Protein AF-K9W8C7-F1 (afdb_monomer)

Mean predicted aligned error: 13.41 Å

Sequence (106 aa):
MQIFNLSQVSTRKAALKLPVVRQGSSGSAVRVLQQLLNFKGFKLEVNGQFDLPTQIAVKNFQQMNALTVNGIVDAETWYHLSIGLLSVRPIESEFAPQETQSLNLC

Solvent-accessible surface area (backbone atoms only — not comparable to full-atom values): 6923 Å² total; per-residue (Å²): 137,82,79,82,78,73,88,74,76,74,87,60,82,78,72,77,80,59,73,74,42,37,79,80,38,64,43,70,69,38,28,52,51,34,50,44,43,35,74,76,69,48,92,63,80,71,80,18,58,35,41,72,70,54,36,51,52,45,28,52,50,22,54,78,68,76,42,82,68,75,41,57,40,38,64,67,53,49,47,62,63,39,57,87,80,50,95,65,80,76,82,86,73,83,83,74,86,79,78,85,77,77,86,84,90,130

pLDDT: mean 73.99, std 20.99, range [33.19, 95.0]

Secondary structure (DSSP, 8-state):
------TT---------PPPB-TT-BSHHHHHHHHHHHHTT-----SSB--HHHHHHHHHHHHHTT---SS-B-HHHHHHHHTTT---------------------

Organism: NCBI:txid1173027

Foldseek 3Di:
DDDPPPPPPPPDDCPVQQDKDAAAFFDDSQLVLQVLLVVVPDDDDSPRHCDPSVLVSLLVQCVVVVHDSPSICHSVSVVSSCVVVDPDDDPPDDDDPPDPDDDDDD

Nearest PDB structures (foldseek):
  5nm7-assembly2_A  TM=9.749E-01  e=8.735E-05  Burkholderia
  5tv7-assembly2_B  TM=9.785E-01  e=1.122E-04  Clostridioides difficile 630
  5nm7-assembly1_G  TM=9.758E-01  e=1.054E-04  Burkholderia
  4xxt-assembly1_A  TM=8.292E-01  e=3.245E-04  Clostridium acetobutylicum ATCC 824
  4g54-assembly1_A  TM=7.080E-01  e=7.784E-04  Vibrio vulnificus

InterPro domains:
  IPR002477 Peptidoglycan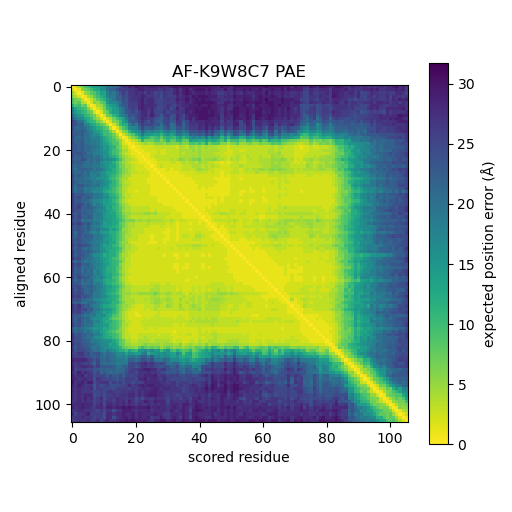 binding-like [PF01471] (26-81)
  IPR036365 PGBD-like superfamily [SSF47090] (18-81)
  IPR036366 PGBD superfamily [G3DSA:1.10.101.10] (12-83)

Radius of gyration: 19.12 Å; Cα contacts (8 Å, |Δi|>4): 90; chains: 1; bounding box: 47×38×71 Å

Structure (mmCIF, N/CA/C/O backbone):
data_AF-K9W8C7-F1
#
_entry.id   AF-K9W8C7-F1
#
loop_
_atom_site.group_PDB
_atom_site.id
_atom_site.type_symbol
_atom_site.label_atom_id
_atom_site.label_alt_id
_atom_site.label_comp_id
_atom_site.label_asym_id
_atom_site.label_entity_id
_atom_site.label_seq_id
_atom_site.pdbx_PDB_ins_code
_atom_site.Cartn_x
_atom_site.Cartn_y
_atom_site.Cartn_z
_atom_site.occupancy
_atom_site.B_iso_or_equiv
_atom_site.auth_seq_id
_atom_site.auth_comp_id
_atom_site.auth_asym_id
_atom_site.auth_atom_id
_atom_site.pdbx_PDB_model_num
ATOM 1 N N . MET A 1 1 ? 5.008 -29.204 -43.363 1.00 41.00 1 MET A N 1
ATOM 2 C CA . MET A 1 1 ? 6.100 -28.446 -42.705 1.00 41.00 1 MET A CA 1
ATOM 3 C C . MET A 1 1 ? 5.584 -27.024 -42.542 1.00 41.00 1 MET A C 1
ATOM 5 O O . MET A 1 1 ? 5.240 -26.439 -43.550 1.00 41.00 1 MET A O 1
ATOM 9 N N . GLN A 1 2 ? 5.321 -26.485 -41.354 1.00 45.53 2 GLN A N 1
ATOM 10 C CA . GLN A 1 2 ? 6.227 -26.347 -40.214 1.00 45.53 2 GLN A CA 1
ATOM 11 C C . GLN A 1 2 ? 5.590 -26.857 -38.911 1.00 45.53 2 GLN A C 1
ATOM 13 O O . GLN A 1 2 ? 4.448 -26.551 -38.586 1.00 45.53 2 GLN A O 1
ATOM 18 N N . ILE A 1 3 ? 6.360 -27.654 -38.178 1.00 45.94 3 ILE A N 1
ATOM 19 C CA . ILE A 1 3 ? 6.102 -28.021 -36.787 1.00 45.94 3 ILE A CA 1
ATOM 20 C C . ILE A 1 3 ? 6.396 -26.791 -35.926 1.00 45.94 3 ILE A C 1
ATOM 22 O O . ILE A 1 3 ? 7.534 -26.327 -35.875 1.00 45.94 3 ILE A O 1
ATOM 26 N N . PHE A 1 4 ? 5.372 -26.234 -35.280 1.00 52.41 4 PHE A N 1
ATOM 27 C CA . PHE A 1 4 ? 5.576 -25.233 -34.239 1.00 52.41 4 PHE A CA 1
ATOM 28 C C . PHE A 1 4 ? 6.318 -25.915 -33.090 1.00 52.41 4 PHE A C 1
ATOM 30 O O . PHE A 1 4 ? 5.785 -26.787 -32.409 1.00 52.41 4 PHE A O 1
ATOM 37 N N . ASN A 1 5 ? 7.592 -25.567 -32.941 1.00 41.78 5 ASN A N 1
ATOM 38 C CA . ASN A 1 5 ? 8.440 -26.056 -31.872 1.00 41.78 5 ASN A CA 1
ATOM 39 C C . ASN A 1 5 ? 7.891 -25.543 -30.528 1.00 41.78 5 ASN A C 1
ATOM 41 O O . ASN A 1 5 ? 7.972 -24.355 -30.224 1.00 41.78 5 ASN A O 1
ATOM 45 N N . LEU A 1 6 ? 7.314 -26.451 -29.739 1.00 45.25 6 LEU A N 1
ATOM 46 C CA . LEU A 1 6 ? 6.744 -26.184 -28.415 1.00 45.25 6 LEU A CA 1
ATOM 47 C C . LEU A 1 6 ? 7.786 -26.252 -27.281 1.00 45.25 6 LEU A C 1
ATOM 49 O O . LEU A 1 6 ? 7.414 -26.416 -26.122 1.00 45.25 6 LEU A O 1
ATOM 53 N N . SER A 1 7 ? 9.088 -26.105 -27.552 1.00 48.69 7 SER A N 1
ATOM 54 C CA . SER A 1 7 ? 10.112 -26.203 -26.498 1.00 48.69 7 SER A CA 1
ATOM 55 C C . SER A 1 7 ? 10.288 -24.941 -25.643 1.00 48.69 7 SER A C 1
ATOM 57 O O . SER A 1 7 ? 11.141 -24.939 -24.762 1.00 48.69 7 SER A O 1
ATOM 59 N N . GLN A 1 8 ? 9.515 -23.873 -25.878 1.00 48.03 8 GLN A N 1
ATOM 60 C CA . GLN A 1 8 ? 9.627 -22.612 -25.125 1.00 48.03 8 GLN A CA 1
ATOM 61 C C . GLN A 1 8 ? 8.409 -22.293 -24.250 1.00 48.03 8 GLN A C 1
ATOM 63 O O . GLN A 1 8 ? 8.352 -21.213 -23.660 1.00 48.03 8 GLN A O 1
ATOM 68 N N . VAL A 1 9 ? 7.454 -23.219 -24.088 1.00 48.22 9 VAL A N 1
ATOM 69 C CA . VAL A 1 9 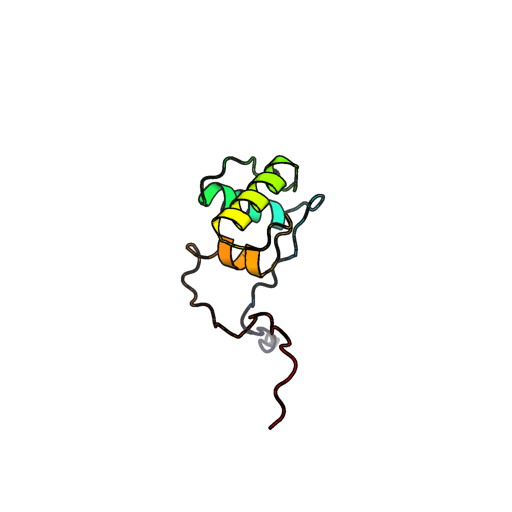? 6.452 -23.100 -23.016 1.00 48.22 9 VAL A CA 1
ATOM 70 C C . VAL A 1 9 ? 7.131 -23.510 -21.713 1.00 48.22 9 VAL A C 1
ATOM 72 O O . VAL A 1 9 ? 6.954 -24.605 -21.188 1.00 48.22 9 VAL A O 1
ATOM 75 N N . SER A 1 10 ? 7.997 -22.621 -21.234 1.00 48.38 10 SER A N 1
ATOM 76 C CA . SER A 1 10 ? 8.670 -22.708 -19.949 1.00 48.38 10 SER A CA 1
ATOM 77 C C . SER A 1 10 ? 7.603 -22.580 -18.862 1.00 48.38 10 SER A C 1
ATOM 79 O O . SER A 1 10 ? 7.356 -21.506 -18.317 1.00 48.38 10 SER A O 1
ATOM 81 N N . THR A 1 11 ? 6.932 -23.686 -18.549 1.00 53.81 11 THR A N 1
ATOM 82 C CA . THR A 1 11 ? 6.305 -23.887 -17.247 1.00 53.81 11 THR A CA 1
ATOM 83 C C . THR A 1 11 ? 7.409 -23.789 -16.205 1.00 53.81 11 THR A C 1
ATOM 85 O O . THR A 1 11 ? 8.054 -24.773 -15.850 1.00 53.81 11 THR A O 1
ATOM 88 N N . ARG A 1 12 ? 7.672 -22.581 -15.723 1.00 50.09 12 ARG A N 1
ATOM 89 C CA . ARG A 1 12 ? 8.489 -22.360 -14.538 1.00 50.09 12 ARG A CA 1
ATOM 90 C C . ARG A 1 12 ? 7.660 -21.510 -13.615 1.00 50.09 12 ARG A C 1
ATOM 92 O O . ARG A 1 12 ? 7.583 -20.308 -13.819 1.00 50.09 12 ARG A O 1
ATOM 99 N N . LYS A 1 13 ? 6.983 -22.186 -12.678 1.00 43.19 13 LYS A N 1
ATOM 100 C CA . LYS A 1 13 ? 6.569 -21.682 -11.363 1.00 43.19 13 LYS A CA 1
ATOM 101 C C . LYS A 1 13 ? 6.603 -20.156 -11.336 1.00 43.19 13 LYS A C 1
ATOM 103 O O . LYS A 1 13 ? 7.635 -19.586 -10.993 1.00 43.19 13 LYS A O 1
ATOM 108 N N . ALA A 1 14 ? 5.529 -19.512 -11.795 1.00 42.97 14 ALA A N 1
ATOM 109 C CA . ALA A 1 14 ? 5.418 -18.066 -11.734 1.00 42.97 14 ALA A CA 1
ATOM 110 C C . ALA A 1 14 ? 5.370 -17.685 -10.250 1.00 42.97 14 ALA A C 1
ATOM 112 O O . ALA A 1 14 ? 4.304 -17.535 -9.664 1.00 42.97 14 ALA A O 1
ATOM 113 N N . ALA A 1 15 ? 6.540 -17.592 -9.616 1.00 47.53 15 ALA A N 1
ATOM 114 C CA . ALA A 1 15 ? 6.740 -16.693 -8.506 1.00 47.53 15 ALA A CA 1
ATOM 115 C C . ALA A 1 15 ? 6.298 -15.351 -9.072 1.00 47.53 15 ALA A C 1
ATOM 117 O O . ALA A 1 15 ? 6.981 -14.791 -9.929 1.00 47.53 15 ALA A O 1
ATOM 118 N N . LEU A 1 16 ? 5.075 -14.946 -8.734 1.00 50.53 16 LEU A N 1
ATOM 119 C CA . LEU A 1 16 ? 4.493 -13.679 -9.130 1.00 50.53 16 LEU A CA 1
ATOM 120 C C . LEU A 1 16 ? 5.473 -12.611 -8.644 1.00 50.53 16 LEU A C 1
ATOM 122 O O . LEU A 1 16 ? 5.443 -12.212 -7.484 1.00 50.53 16 LEU A O 1
ATOM 126 N N . LYS A 1 17 ? 6.415 -12.213 -9.507 1.00 58.31 17 LYS A N 1
ATOM 127 C CA . LYS A 1 17 ? 7.349 -11.126 -9.239 1.00 58.31 17 LYS A CA 1
ATOM 128 C C . LYS A 1 17 ? 6.533 -9.857 -9.384 1.00 58.31 17 LYS A C 1
ATOM 130 O O . LYS A 1 17 ? 6.538 -9.209 -10.428 1.00 58.31 17 LYS A O 1
ATOM 135 N N . LEU A 1 18 ? 5.729 -9.597 -8.363 1.00 70.94 18 LEU A N 1
ATOM 136 C CA . LEU A 1 18 ? 4.858 -8.446 -8.328 1.00 70.94 18 LEU A CA 1
ATOM 137 C C . LEU A 1 18 ? 5.746 -7.205 -8.227 1.00 70.94 18 LEU A C 1
ATOM 139 O O . LEU A 1 18 ? 6.741 -7.213 -7.493 1.00 70.94 18 LEU A O 1
ATOM 143 N N . PRO A 1 19 ? 5.458 -6.167 -9.026 1.00 81.25 19 PRO A N 1
ATOM 144 C CA . PRO A 1 19 ? 6.260 -4.960 -9.012 1.00 81.25 19 PRO A CA 1
ATOM 145 C C . PRO A 1 19 ? 6.152 -4.299 -7.641 1.00 81.25 19 PRO A C 1
ATOM 147 O O . PRO A 1 19 ? 5.087 -4.298 -7.023 1.00 81.25 19 PRO A O 1
ATOM 150 N N . VAL A 1 20 ? 7.251 -3.704 -7.184 1.00 87.94 20 VAL A N 1
ATOM 151 C CA . VAL A 1 20 ? 7.216 -2.856 -5.994 1.00 87.94 20 VAL A CA 1
ATOM 152 C C . VAL A 1 20 ? 6.432 -1.596 -6.341 1.00 87.94 20 VAL A C 1
ATOM 154 O O . VAL A 1 20 ? 6.789 -0.880 -7.280 1.00 87.94 20 VAL A O 1
ATOM 157 N N . VAL A 1 21 ? 5.362 -1.333 -5.597 1.00 91.44 21 VAL A N 1
ATOM 158 C CA . VAL A 1 21 ? 4.492 -0.174 -5.819 1.00 91.44 21 VAL A CA 1
ATOM 159 C C . VAL A 1 21 ? 4.642 0.798 -4.658 1.00 91.44 21 VAL A C 1
ATOM 161 O O . VAL A 1 21 ? 4.621 0.402 -3.496 1.00 91.44 21 VAL A O 1
ATOM 164 N N . ARG A 1 22 ? 4.799 2.085 -4.964 1.00 89.75 22 ARG A N 1
ATOM 165 C CA . ARG A 1 22 ? 4.963 3.151 -3.968 1.00 89.75 22 ARG A CA 1
ATOM 166 C C . ARG A 1 22 ? 4.284 4.433 -4.433 1.00 89.75 22 ARG A C 1
ATOM 168 O O . ARG A 1 22 ? 3.772 4.503 -5.546 1.00 89.75 22 ARG A O 1
ATOM 175 N N . GLN A 1 23 ? 4.326 5.467 -3.600 1.00 87.62 23 GLN A N 1
ATOM 176 C CA . GLN A 1 23 ? 3.833 6.793 -3.971 1.00 87.62 23 GLN A CA 1
ATOM 177 C C . GLN A 1 23 ? 4.427 7.268 -5.304 1.00 87.62 23 GLN A C 1
ATOM 179 O O . GLN A 1 23 ? 5.632 7.153 -5.537 1.00 87.62 23 GLN A O 1
ATOM 184 N N . GLY A 1 24 ? 3.557 7.767 -6.185 1.00 85.12 24 GLY A N 1
ATOM 185 C CA . GLY A 1 24 ? 3.908 8.165 -7.551 1.00 85.12 24 GLY A CA 1
ATOM 186 C C . GLY A 1 24 ? 3.907 7.023 -8.576 1.00 85.12 24 GLY A C 1
ATOM 187 O O . GLY A 1 24 ? 3.985 7.289 -9.774 1.00 85.12 24 GLY A O 1
ATOM 188 N N . SER A 1 25 ? 3.780 5.759 -8.157 1.00 88.81 25 SER A N 1
ATOM 189 C CA . SER A 1 25 ? 3.515 4.654 -9.083 1.00 88.81 25 SER A CA 1
ATOM 190 C C . SER A 1 25 ? 2.117 4.782 -9.694 1.00 88.81 25 SER A C 1
ATOM 192 O O . SER A 1 25 ? 1.173 5.242 -9.052 1.00 88.81 25 SER A O 1
ATOM 194 N N . SER A 1 26 ? 1.970 4.325 -10.935 1.00 91.00 26 SER A N 1
ATOM 195 C CA . SER A 1 26 ? 0.689 4.278 -11.638 1.00 91.00 26 SER A CA 1
ATOM 196 C C . SER A 1 26 ? 0.600 3.057 -12.555 1.00 91.00 26 SER A C 1
ATOM 198 O O . SER A 1 26 ? 1.602 2.396 -12.836 1.00 91.00 26 SER A O 1
ATOM 200 N N . GLY A 1 27 ? -0.614 2.726 -12.995 1.00 90.25 27 GLY A N 1
ATOM 201 C CA . GLY A 1 27 ? -0.882 1.660 -13.959 1.00 90.25 27 GLY A CA 1
ATOM 202 C C . GLY A 1 27 ? -1.664 0.478 -13.386 1.00 90.25 27 GLY A C 1
ATOM 203 O O . GLY A 1 27 ? -2.307 0.564 -12.337 1.00 90.25 27 GLY A O 1
ATOM 204 N N . SER A 1 28 ? -1.633 -0.648 -14.102 1.00 89.00 28 SER A N 1
ATOM 205 C CA . SER A 1 28 ? -2.432 -1.841 -13.785 1.00 89.00 28 SER A CA 1
ATOM 206 C C . SER A 1 28 ? -2.119 -2.426 -12.407 1.00 89.00 28 SER A C 1
ATOM 208 O O . SER A 1 28 ? -3.041 -2.807 -11.694 1.00 89.00 28 SER A O 1
ATOM 210 N N . ALA A 1 29 ? -0.850 -2.426 -11.990 1.00 87.50 29 ALA A N 1
ATOM 211 C CA . ALA A 1 29 ? -0.448 -2.908 -10.669 1.00 87.50 29 ALA A CA 1
ATOM 212 C C . ALA A 1 29 ? -1.120 -2.119 -9.533 1.00 87.50 29 ALA A C 1
ATOM 214 O O . ALA A 1 29 ? -1.602 -2.709 -8.570 1.00 87.50 29 ALA A O 1
ATOM 215 N N . VAL A 1 30 ? -1.227 -0.793 -9.669 1.00 92.69 30 VAL A N 1
ATOM 216 C CA . VAL A 1 30 ? -1.903 0.047 -8.671 1.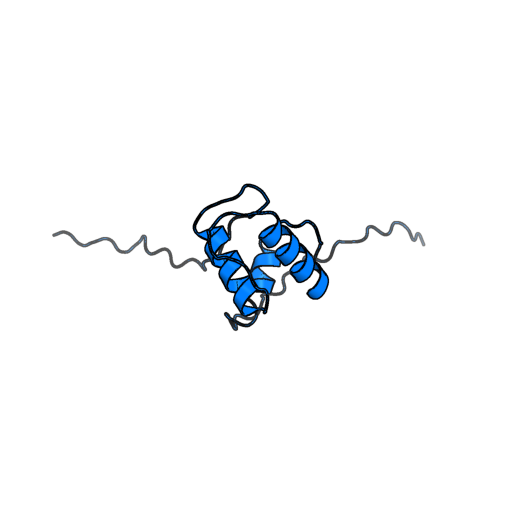00 92.69 30 VAL A CA 1
ATOM 217 C C . VAL A 1 30 ? -3.407 -0.218 -8.652 1.00 92.69 30 VAL A C 1
ATOM 219 O O . VAL A 1 30 ? -4.001 -0.266 -7.579 1.00 92.69 30 VAL A O 1
ATOM 222 N N . ARG A 1 31 ? -4.027 -0.463 -9.814 1.00 92.38 31 ARG A N 1
ATOM 223 C CA . ARG A 1 31 ? -5.452 -0.835 -9.870 1.00 92.38 31 ARG A CA 1
ATOM 224 C C . ARG A 1 31 ? -5.720 -2.136 -9.124 1.00 92.38 31 ARG A C 1
ATOM 226 O O . ARG A 1 31 ? -6.663 -2.203 -8.343 1.00 92.38 31 ARG A O 1
ATOM 233 N N . VAL A 1 32 ? -4.869 -3.142 -9.324 1.00 90.81 32 VAL A N 1
ATOM 234 C CA . VAL A 1 32 ? -4.965 -4.421 -8.605 1.00 90.81 32 VAL A CA 1
ATOM 235 C C . VAL A 1 32 ? -4.801 -4.205 -7.101 1.00 90.81 32 VAL A C 1
ATOM 237 O O . VAL A 1 32 ? -5.602 -4.717 -6.323 1.00 90.81 32 VAL A O 1
ATOM 240 N N . LEU A 1 33 ? -3.824 -3.397 -6.680 1.00 91.50 33 LEU A N 1
ATOM 241 C CA . LEU A 1 33 ? -3.648 -3.033 -5.273 1.00 91.50 33 LEU A CA 1
ATOM 242 C C . LEU A 1 33 ? -4.915 -2.395 -4.682 1.00 91.50 33 LEU A C 1
ATOM 244 O O . LEU A 1 33 ? -5.388 -2.826 -3.634 1.00 91.50 33 LEU A O 1
ATOM 248 N N . GLN A 1 34 ? -5.477 -1.390 -5.355 1.00 95.00 34 GLN A N 1
ATOM 249 C CA . GLN A 1 34 ? -6.684 -0.691 -4.903 1.00 95.00 34 GLN A CA 1
ATOM 250 C C . GLN A 1 34 ? -7.885 -1.642 -4.806 1.00 95.00 34 GLN A C 1
ATOM 252 O O . GLN A 1 34 ? -8.637 -1.584 -3.836 1.00 95.00 34 GLN A O 1
ATOM 257 N N . GLN A 1 35 ? -8.039 -2.563 -5.762 1.00 93.06 35 GLN A N 1
ATOM 258 C CA . GLN A 1 35 ? -9.076 -3.599 -5.717 1.00 93.06 35 GLN A CA 1
ATOM 259 C C . GLN A 1 35 ? -8.897 -4.551 -4.530 1.00 93.06 35 GLN A C 1
ATOM 261 O O . GLN A 1 35 ? -9.872 -4.846 -3.840 1.00 93.06 35 GLN A O 1
ATOM 266 N N . LEU A 1 36 ? -7.670 -5.006 -4.262 1.00 90.81 36 LEU A N 1
ATOM 267 C CA . LEU A 1 36 ? -7.383 -5.891 -3.129 1.00 90.81 36 LEU A CA 1
ATOM 268 C C . LEU A 1 36 ? -7.612 -5.189 -1.790 1.00 90.81 36 LEU A C 1
ATOM 270 O O . LEU A 1 36 ? -8.217 -5.770 -0.893 1.00 90.81 36 LEU A O 1
ATOM 274 N N . LEU A 1 37 ? -7.197 -3.928 -1.660 1.00 91.88 37 LEU A N 1
ATOM 275 C CA . LEU A 1 37 ? -7.498 -3.126 -0.475 1.00 91.88 37 LEU A CA 1
ATOM 276 C C . LEU A 1 37 ? -9.016 -2.972 -0.300 1.00 91.88 37 LEU A C 1
ATOM 278 O O . LEU A 1 37 ? -9.534 -3.198 0.792 1.00 91.88 37 LEU A O 1
ATOM 282 N N . ASN A 1 38 ? -9.761 -2.698 -1.372 1.00 92.75 38 ASN A N 1
ATOM 283 C CA . ASN A 1 38 ? -11.221 -2.637 -1.292 1.00 92.75 38 ASN A CA 1
ATOM 284 C C . ASN A 1 38 ? -11.849 -3.968 -0.860 1.00 92.75 38 ASN A C 1
ATOM 286 O O . ASN A 1 38 ? -12.759 -3.983 -0.033 1.00 92.75 38 ASN A O 1
ATOM 290 N N . PHE A 1 39 ? -11.322 -5.093 -1.344 1.00 89.75 39 PHE A N 1
ATOM 291 C CA . PHE A 1 39 ? -11.753 -6.423 -0.914 1.00 89.75 39 PHE A CA 1
ATOM 292 C C . PHE A 1 39 ? -11.484 -6.679 0.579 1.00 89.75 39 PHE A C 1
ATOM 294 O O . PHE A 1 39 ? -12.274 -7.339 1.248 1.00 89.75 39 PHE A O 1
ATOM 301 N N . LYS A 1 40 ? -10.403 -6.113 1.128 1.00 87.00 40 LYS A N 1
ATOM 302 C CA . LYS A 1 40 ? -10.082 -6.155 2.566 1.00 87.00 40 LYS A CA 1
ATOM 303 C C . LYS A 1 40 ? -10.885 -5.145 3.403 1.00 87.00 40 LYS A C 1
ATOM 305 O O . LYS A 1 40 ? -10.658 -5.051 4.606 1.00 87.00 40 LYS A O 1
ATOM 310 N N . GLY A 1 41 ? -11.826 -4.415 2.799 1.00 90.06 41 GLY A N 1
ATOM 311 C CA . GLY A 1 41 ? -12.743 -3.508 3.493 1.00 90.06 41 GLY A CA 1
ATOM 312 C C . GLY A 1 41 ? -12.344 -2.032 3.462 1.00 90.06 41 GLY A C 1
ATOM 313 O O . GLY A 1 41 ? -13.030 -1.207 4.068 1.00 90.06 41 GLY A O 1
ATOM 314 N N . PHE A 1 42 ? -11.275 -1.668 2.747 1.00 92.56 42 PHE A N 1
ATOM 315 C CA . PHE A 1 42 ? -10.973 -0.262 2.482 1.00 92.56 42 PHE A CA 1
ATOM 316 C C . PHE A 1 42 ? -11.954 0.318 1.444 1.00 92.56 42 PHE A C 1
ATOM 318 O O . PHE A 1 42 ? -12.643 -0.407 0.731 1.00 92.56 42 PHE A O 1
ATOM 325 N N . LYS A 1 43 ? -12.063 1.649 1.381 1.00 92.62 43 LYS A N 1
ATOM 326 C CA . LYS A 1 43 ? -12.916 2.355 0.410 1.00 92.62 43 LYS A CA 1
ATOM 327 C C . LYS A 1 43 ? -12.066 3.327 -0.397 1.00 92.62 43 LYS A C 1
ATOM 329 O O . LYS A 1 43 ? -11.938 4.494 -0.037 1.00 92.62 43 LYS A O 1
ATOM 334 N N . LEU A 1 44 ? -11.452 2.814 -1.454 1.00 92.81 44 LEU A N 1
ATOM 335 C CA . LEU A 1 44 ? -10.588 3.544 -2.374 1.00 92.81 44 LEU A CA 1
ATOM 336 C C . LEU A 1 44 ? -11.202 3.602 -3.771 1.00 92.81 44 LEU A C 1
ATOM 338 O O . LEU A 1 44 ? -11.866 2.667 -4.223 1.00 92.81 44 LEU A O 1
ATOM 342 N N . GLU A 1 45 ? -10.905 4.679 -4.485 1.00 93.50 45 GLU A N 1
ATOM 343 C CA . GLU A 1 45 ? -11.155 4.764 -5.918 1.00 93.50 45 GLU A CA 1
ATOM 344 C C . GLU A 1 45 ? -10.103 3.948 -6.688 1.00 93.50 45 GLU A C 1
ATOM 346 O O . GLU A 1 45 ? -8.907 4.049 -6.420 1.00 93.50 45 GLU A O 1
ATOM 351 N N . VAL A 1 46 ? -10.535 3.138 -7.660 1.00 94.19 46 VAL A N 1
ATOM 352 C CA . VAL A 1 46 ? -9.641 2.310 -8.491 1.00 94.19 46 VAL A CA 1
ATOM 353 C C . VAL A 1 46 ? -9.206 3.091 -9.736 1.00 94.19 46 VAL A C 1
ATOM 355 O O . VAL A 1 46 ? -9.532 2.741 -10.872 1.00 94.19 46 VAL A O 1
ATOM 358 N N . ASN A 1 47 ? -8.485 4.190 -9.530 1.00 90.62 47 ASN A N 1
ATOM 359 C CA . ASN A 1 47 ? -8.006 5.059 -10.611 1.00 90.62 47 ASN A CA 1
ATOM 360 C C . ASN A 1 47 ? -6.668 4.576 -11.220 1.00 90.62 47 ASN A C 1
ATOM 362 O O . ASN A 1 47 ? -6.308 4.941 -12.345 1.00 90.62 47 ASN A O 1
ATOM 366 N N . GLY A 1 48 ? -5.952 3.681 -10.530 1.00 91.69 48 GLY A N 1
ATOM 367 C CA . GLY A 1 48 ? -4.627 3.210 -10.924 1.00 91.69 48 GLY A CA 1
ATOM 368 C C . GLY A 1 48 ? -3.500 4.195 -10.639 1.00 91.69 48 GLY A C 1
ATOM 369 O O . GLY A 1 48 ? -2.449 4.081 -11.267 1.00 91.69 48 GLY A O 1
ATOM 370 N N . GLN A 1 49 ? -3.707 5.144 -9.727 1.00 94.38 49 GLN A N 1
ATOM 371 C CA . GLN A 1 49 ? -2.706 6.097 -9.255 1.00 94.38 49 GLN A CA 1
ATOM 372 C C . GLN A 1 49 ? -2.448 5.885 -7.762 1.00 94.38 49 GLN A C 1
ATOM 374 O O . GLN A 1 49 ? -3.369 5.718 -6.958 1.00 94.38 49 GLN A O 1
ATOM 379 N N . PHE A 1 50 ? -1.173 5.815 -7.379 1.00 91.62 50 PHE A N 1
ATOM 380 C CA . PHE A 1 50 ? -0.805 5.634 -5.980 1.00 91.62 50 PHE A CA 1
ATOM 381 C C . PHE A 1 50 ? -0.818 6.988 -5.270 1.00 91.62 50 PHE A C 1
ATOM 383 O O . PHE A 1 50 ? 0.223 7.605 -5.018 1.00 91.62 50 PHE A O 1
ATOM 390 N N . ASP A 1 51 ? -2.034 7.435 -4.982 1.00 91.88 51 ASP A N 1
ATOM 391 C CA . ASP A 1 51 ? -2.327 8.705 -4.330 1.00 91.88 51 ASP A CA 1
ATOM 392 C C . ASP A 1 51 ? -2.221 8.603 -2.803 1.00 91.88 51 ASP A C 1
ATOM 394 O O . ASP A 1 51 ? -2.066 7.519 -2.229 1.00 91.88 51 ASP A O 1
ATOM 398 N N . LEU A 1 52 ? -2.356 9.744 -2.122 1.00 92.50 52 LEU A N 1
ATOM 399 C CA . LEU A 1 52 ? -2.321 9.816 -0.661 1.00 92.50 52 LEU A CA 1
ATOM 400 C C . LEU A 1 52 ? -3.342 8.877 0.025 1.00 92.50 52 LEU A C 1
ATOM 402 O O . LEU A 1 52 ? -2.942 8.184 0.963 1.00 92.50 52 LEU A O 1
ATOM 406 N N . PRO A 1 53 ? -4.609 8.755 -0.433 1.00 92.69 53 PRO A N 1
ATOM 407 C CA . PRO A 1 53 ? -5.553 7.800 0.155 1.00 92.69 53 PRO A CA 1
ATOM 408 C C . PRO A 1 53 ? -5.086 6.345 0.021 1.00 92.69 53 PRO A C 1
ATOM 410 O O . PRO A 1 53 ? -5.177 5.576 0.978 1.00 92.69 53 PRO A O 1
ATOM 413 N N . THR A 1 54 ? -4.523 5.981 -1.138 1.00 93.19 54 THR A N 1
ATOM 414 C CA . THR A 1 54 ? -3.958 4.646 -1.380 1.00 93.19 54 THR A CA 1
ATOM 415 C C . THR A 1 54 ? -2.782 4.383 -0.439 1.00 93.19 54 THR A C 1
ATOM 417 O O . THR A 1 54 ? -2.716 3.321 0.175 1.00 93.19 54 THR A O 1
ATOM 420 N N . GLN A 1 55 ? -1.890 5.361 -0.251 1.00 93.62 55 GLN A N 1
ATOM 421 C CA . GLN A 1 55 ? -0.766 5.241 0.682 1.00 93.62 55 GLN A CA 1
ATOM 422 C C . GLN A 1 55 ? -1.227 5.024 2.129 1.00 93.62 55 GLN A C 1
ATOM 424 O O . GLN A 1 55 ? -0.671 4.175 2.827 1.00 93.62 55 GLN A O 1
ATOM 429 N N . ILE A 1 56 ? -2.231 5.778 2.585 1.00 94.06 56 ILE A N 1
ATOM 430 C CA . ILE A 1 56 ? -2.782 5.641 3.940 1.00 94.06 56 ILE A CA 1
ATOM 431 C C . ILE A 1 56 ? -3.387 4.246 4.124 1.00 94.06 56 ILE A C 1
ATOM 433 O O . ILE A 1 56 ? -3.109 3.584 5.121 1.00 94.06 56 ILE A O 1
ATOM 437 N N . ALA A 1 57 ? -4.156 3.764 3.146 1.00 94.31 57 ALA A N 1
ATOM 438 C CA . ALA A 1 57 ? -4.733 2.425 3.195 1.00 94.31 57 ALA A CA 1
ATOM 439 C C . ALA A 1 57 ? -3.664 1.322 3.218 1.00 94.31 57 ALA A C 1
ATOM 441 O O . ALA A 1 57 ? -3.794 0.379 3.995 1.00 94.31 57 ALA A O 1
ATOM 442 N N . VAL A 1 58 ? -2.583 1.458 2.440 1.00 94.19 58 VAL A N 1
ATOM 443 C CA . VAL A 1 58 ? -1.442 0.525 2.488 1.00 94.19 58 VAL A CA 1
ATOM 444 C C . VAL A 1 58 ? -0.799 0.518 3.870 1.00 94.19 58 VAL A C 1
ATOM 446 O O . VAL A 1 58 ? -0.587 -0.554 4.426 1.00 94.19 58 VAL A O 1
ATOM 449 N N . LYS A 1 59 ? -0.528 1.689 4.456 1.00 93.75 59 LYS A N 1
ATOM 450 C CA . LYS A 1 59 ? 0.066 1.777 5.799 1.00 93.75 59 LYS A CA 1
ATOM 451 C C . LYS A 1 59 ? -0.832 1.149 6.864 1.00 93.75 59 LYS A C 1
ATOM 453 O O . LYS A 1 59 ? -0.350 0.379 7.688 1.00 93.75 59 LYS A O 1
ATOM 458 N N . ASN A 1 60 ? -2.136 1.413 6.804 1.00 93.75 60 ASN A N 1
ATOM 459 C CA . ASN A 1 60 ? -3.107 0.800 7.709 1.00 93.75 60 ASN A CA 1
ATOM 460 C C . ASN A 1 60 ? -3.146 -0.722 7.534 1.00 93.75 60 ASN A C 1
ATOM 462 O O . ASN A 1 60 ? -3.128 -1.454 8.519 1.00 93.75 60 ASN A O 1
ATOM 466 N N . PHE A 1 61 ? -3.143 -1.213 6.292 1.00 92.88 61 PHE A N 1
ATOM 467 C CA . PHE A 1 61 ? -3.082 -2.644 6.010 1.00 92.88 61 PHE A CA 1
ATOM 468 C C . PHE A 1 61 ? -1.803 -3.283 6.566 1.00 92.88 61 PHE A C 1
ATOM 470 O O . PHE A 1 61 ? -1.878 -4.323 7.219 1.00 92.88 61 PHE A O 1
ATOM 477 N N . GLN A 1 62 ? -0.646 -2.652 6.352 1.00 94.00 62 GLN A N 1
ATOM 478 C CA . GLN A 1 62 ? 0.633 -3.109 6.893 1.00 94.00 62 GLN A CA 1
ATOM 479 C C . GLN A 1 62 ? 0.588 -3.174 8.423 1.00 94.00 62 GLN A C 1
ATOM 481 O O . GLN A 1 62 ? 0.923 -4.205 8.997 1.00 94.00 62 GLN A O 1
ATOM 486 N N . GLN A 1 63 ? 0.067 -2.134 9.077 1.00 92.94 63 GLN A N 1
ATOM 487 C CA . GLN A 1 63 ? -0.081 -2.099 10.531 1.00 92.94 63 GLN A CA 1
ATOM 488 C C . GLN A 1 63 ? -1.013 -3.206 11.050 1.00 92.94 63 GLN A C 1
ATOM 490 O O . GLN A 1 63 ? -0.686 -3.874 12.028 1.00 92.94 63 GLN A O 1
ATOM 495 N N . MET A 1 64 ? -2.149 -3.441 10.386 1.00 89.06 64 MET A N 1
ATOM 496 C CA . MET A 1 64 ? -3.110 -4.488 10.765 1.00 89.06 64 MET A CA 1
ATOM 497 C C . MET A 1 64 ? -2.548 -5.907 10.615 1.00 89.06 64 MET A C 1
ATOM 499 O O . MET A 1 64 ? -2.993 -6.810 11.316 1.00 89.06 64 MET A O 1
ATOM 503 N N . ASN A 1 65 ? -1.594 -6.109 9.703 1.00 87.25 65 ASN A N 1
ATOM 504 C CA . ASN A 1 65 ? -0.978 -7.408 9.425 1.00 87.25 65 ASN A CA 1
ATOM 505 C C .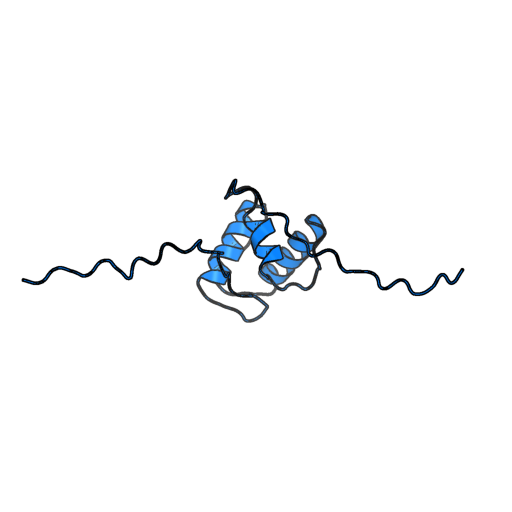 ASN A 1 65 ? 0.418 -7.551 10.055 1.00 87.25 65 ASN A C 1
ATOM 507 O O . ASN A 1 65 ? 1.141 -8.473 9.693 1.00 87.25 65 ASN A O 1
ATOM 511 N N . ALA A 1 66 ? 0.794 -6.652 10.976 1.00 89.69 66 ALA A N 1
ATOM 512 C CA . ALA A 1 66 ? 2.103 -6.629 11.634 1.00 89.69 66 ALA A CA 1
ATOM 513 C C . ALA A 1 66 ? 3.302 -6.593 10.660 1.00 89.69 66 ALA A C 1
ATOM 515 O O . ALA A 1 66 ? 4.373 -7.115 10.956 1.00 89.69 66 ALA A O 1
ATOM 516 N N . LEU A 1 67 ? 3.123 -5.949 9.504 1.00 89.00 67 LEU A N 1
ATOM 517 C CA . LEU A 1 67 ? 4.168 -5.720 8.510 1.00 89.00 67 LEU A CA 1
ATOM 518 C C . LEU A 1 67 ? 4.908 -4.406 8.777 1.00 89.00 67 LEU A C 1
ATOM 520 O O . LEU A 1 67 ? 4.417 -3.507 9.466 1.00 89.00 67 LEU A O 1
ATOM 524 N N . THR A 1 68 ? 6.068 -4.250 8.139 1.00 89.38 68 THR A N 1
ATOM 525 C CA . THR A 1 68 ? 6.803 -2.980 8.141 1.00 89.38 68 THR A CA 1
ATOM 526 C C . THR A 1 68 ? 5.956 -1.8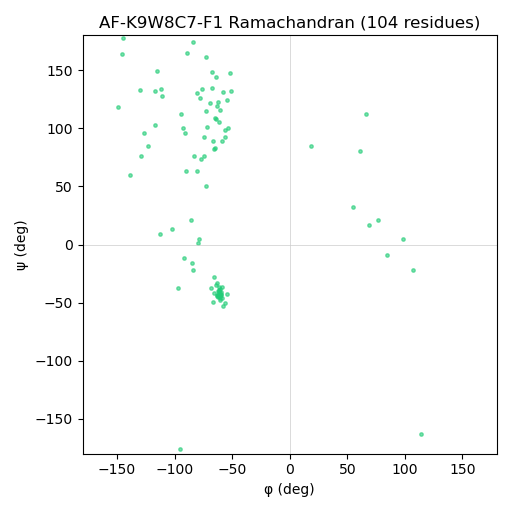71 7.508 1.00 89.38 68 THR A C 1
ATOM 528 O O . THR A 1 68 ? 5.664 -1.900 6.314 1.00 89.38 68 THR A O 1
ATOM 531 N N . VAL A 1 69 ? 5.583 -0.855 8.295 1.00 92.19 69 VAL A N 1
ATOM 532 C CA . VAL A 1 69 ? 4.712 0.257 7.864 1.00 92.19 69 VAL A CA 1
ATOM 533 C C . VAL A 1 69 ? 5.502 1.318 7.084 1.00 92.19 69 VAL A C 1
ATOM 535 O O . VAL A 1 69 ? 5.653 2.467 7.499 1.00 92.19 69 VAL A O 1
ATOM 538 N N . ASN A 1 70 ? 6.047 0.932 5.934 1.00 87.62 70 ASN A N 1
ATOM 539 C CA . ASN A 1 70 ? 6.812 1.817 5.050 1.00 87.62 70 ASN A CA 1
ATOM 540 C C . ASN A 1 70 ? 5.935 2.488 3.970 1.00 87.62 70 ASN A C 1
ATOM 542 O O . ASN A 1 70 ? 6.380 3.429 3.312 1.00 87.62 70 ASN A O 1
ATOM 546 N N . GLY A 1 71 ? 4.685 2.043 3.787 1.00 88.69 71 GLY A N 1
ATOM 547 C CA . GLY A 1 71 ? 3.801 2.520 2.720 1.00 88.69 71 GLY A CA 1
ATOM 548 C C . GLY A 1 71 ? 4.236 2.093 1.312 1.00 88.69 71 GLY A C 1
ATOM 549 O O . GLY A 1 71 ? 3.792 2.695 0.331 1.00 88.69 71 GLY A O 1
ATOM 550 N N . ILE A 1 72 ? 5.118 1.097 1.213 1.00 90.69 72 ILE A N 1
ATOM 551 C CA . ILE A 1 72 ? 5.616 0.494 -0.024 1.00 90.69 72 ILE A CA 1
ATOM 552 C C . ILE A 1 72 ? 5.056 -0.923 -0.112 1.00 90.69 72 ILE A C 1
ATOM 554 O O . ILE A 1 72 ? 5.208 -1.715 0.810 1.00 90.69 72 ILE A O 1
ATOM 558 N N . VAL A 1 73 ? 4.437 -1.256 -1.238 1.00 90.12 73 VAL A N 1
ATOM 559 C CA . VAL A 1 73 ? 3.902 -2.595 -1.491 1.00 90.12 73 VAL A CA 1
ATOM 560 C C . VAL A 1 73 ? 4.974 -3.426 -2.181 1.00 90.12 73 VAL A C 1
ATOM 562 O O . VAL A 1 73 ? 5.173 -3.335 -3.394 1.00 90.12 73 VAL A O 1
ATOM 565 N N . ASP A 1 74 ? 5.693 -4.196 -1.378 1.00 88.94 74 ASP A N 1
ATOM 566 C CA . ASP A 1 74 ? 6.692 -5.178 -1.787 1.00 88.94 74 ASP A CA 1
ATOM 567 C C . ASP A 1 74 ? 6.102 -6.594 -1.873 1.00 88.94 74 ASP A C 1
ATOM 569 O O . ASP A 1 74 ? 4.896 -6.794 -1.733 1.00 88.94 74 ASP A O 1
ATOM 573 N N . ALA A 1 75 ? 6.945 -7.589 -2.162 1.00 86.69 75 ALA A N 1
ATOM 574 C CA . ALA A 1 75 ? 6.512 -8.975 -2.325 1.00 86.69 75 ALA A CA 1
ATOM 575 C C . ALA A 1 75 ? 5.819 -9.539 -1.071 1.00 86.69 75 ALA A C 1
ATOM 577 O O . ALA A 1 75 ? 4.849 -10.281 -1.208 1.00 86.69 75 ALA A O 1
ATOM 578 N N . GLU A 1 76 ? 6.276 -9.163 0.125 1.00 85.62 76 GLU A N 1
ATOM 579 C CA . GLU A 1 76 ? 5.652 -9.555 1.391 1.00 85.62 76 GLU A CA 1
ATOM 580 C C . GLU A 1 76 ? 4.265 -8.915 1.530 1.00 85.62 76 GLU A C 1
ATOM 582 O O . GLU A 1 76 ? 3.265 -9.608 1.721 1.00 85.62 76 GLU A O 1
ATOM 587 N N . THR A 1 77 ? 4.157 -7.606 1.305 1.00 89.31 77 THR A N 1
ATOM 588 C CA . THR A 1 77 ? 2.863 -6.910 1.351 1.00 89.31 77 THR A CA 1
ATOM 589 C C . THR A 1 77 ? 1.884 -7.482 0.320 1.00 89.31 77 THR A C 1
ATOM 591 O O . THR A 1 77 ? 0.716 -7.735 0.627 1.00 89.31 77 THR A O 1
ATOM 594 N N . TRP A 1 78 ? 2.356 -7.744 -0.901 1.00 88.62 78 TRP A N 1
ATOM 595 C CA . TRP A 1 78 ? 1.582 -8.401 -1.951 1.00 88.62 78 TRP A CA 1
ATOM 596 C C . TRP A 1 78 ? 1.102 -9.792 -1.549 1.00 88.62 78 TRP A C 1
ATOM 598 O O . TRP A 1 78 ? -0.051 -10.147 -1.813 1.00 88.62 78 TRP A O 1
ATOM 6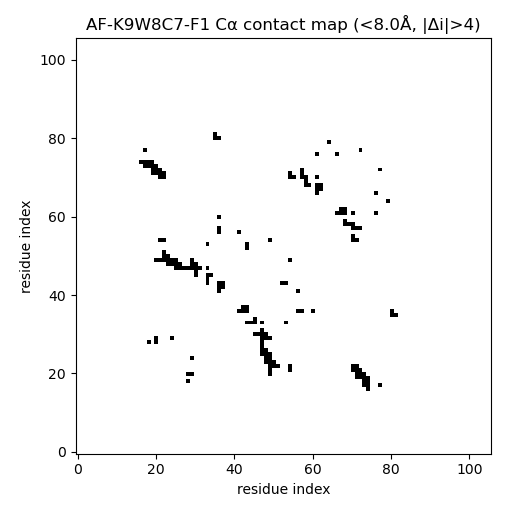08 N N . TYR A 1 79 ? 1.971 -10.568 -0.903 1.00 86.19 79 TYR A N 1
ATOM 609 C CA . TYR A 1 79 ? 1.634 -11.886 -0.399 1.00 86.19 79 TYR A CA 1
ATOM 610 C C . TYR A 1 79 ? 0.456 -11.792 0.578 1.00 86.19 79 TYR A C 1
ATOM 612 O O . TYR A 1 79 ? -0.587 -12.392 0.318 1.00 86.19 79 TYR A O 1
ATOM 620 N N . HIS A 1 80 ? 0.539 -10.931 1.594 1.00 86.25 80 HIS A N 1
ATOM 621 C CA . HIS A 1 80 ? -0.544 -10.721 2.564 1.00 86.25 80 HIS A CA 1
ATOM 622 C C . HIS A 1 80 ? -1.846 -10.200 1.935 1.00 86.25 80 HIS A C 1
ATOM 624 O O . HIS A 1 80 ? -2.940 -10.614 2.332 1.00 86.25 80 HIS A O 1
ATOM 630 N N . LEU A 1 81 ? -1.761 -9.328 0.927 1.00 85.31 81 LEU A N 1
ATOM 631 C CA . LEU A 1 81 ? -2.937 -8.867 0.180 1.00 85.31 81 LEU A CA 1
ATOM 632 C C . LEU A 1 81 ? -3.614 -10.014 -0.586 1.00 85.31 81 LEU A C 1
ATOM 634 O O . LEU A 1 81 ? -4.842 -10.039 -0.691 1.00 85.31 81 L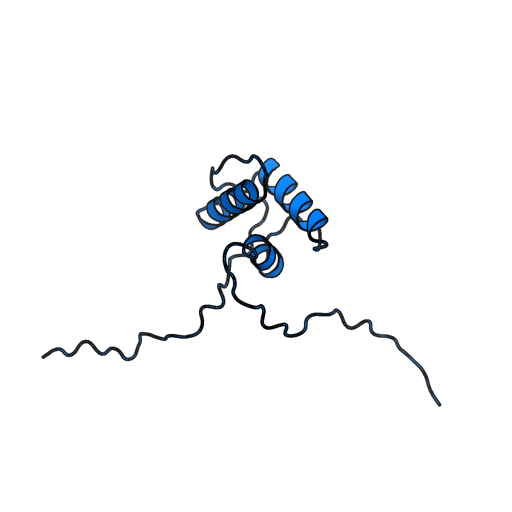EU A O 1
ATOM 638 N N . SER A 1 82 ? -2.824 -10.968 -1.088 1.00 82.19 82 SER A N 1
ATOM 639 C CA . SER A 1 82 ? -3.301 -12.129 -1.850 1.00 82.19 82 SER A CA 1
ATOM 640 C C . SER A 1 82 ? -3.770 -13.304 -0.983 1.00 82.19 82 SER A C 1
ATOM 642 O O . SER A 1 82 ? -4.576 -14.120 -1.445 1.00 82.19 82 SER A O 1
ATOM 644 N N . ILE A 1 83 ? -3.319 -13.391 0.276 1.00 72.94 83 ILE A N 1
ATOM 645 C CA . ILE A 1 83 ? -3.783 -14.411 1.224 1.00 72.94 83 ILE A CA 1
ATOM 646 C C . ILE A 1 83 ? -5.287 -14.220 1.455 1.00 72.94 83 ILE A C 1
ATOM 648 O O . ILE A 1 83 ? -5.761 -13.150 1.849 1.00 72.94 83 ILE A O 1
ATOM 652 N N . GLY A 1 84 ? -6.045 -15.280 1.180 1.00 61.66 84 GLY A N 1
ATOM 653 C CA . GLY A 1 84 ? -7.510 -15.295 1.167 1.00 61.66 84 GLY A CA 1
ATOM 654 C C . GLY A 1 84 ? -8.112 -15.358 -0.240 1.00 61.66 84 GLY A C 1
ATOM 655 O O . GLY A 1 84 ? -9.228 -15.842 -0.383 1.00 61.66 84 GLY A O 1
ATOM 656 N N . LEU A 1 85 ? -7.365 -14.949 -1.273 1.00 59.09 85 LEU A N 1
ATOM 657 C CA . LEU A 1 85 ? -7.740 -15.129 -2.682 1.00 59.09 85 LEU A CA 1
ATOM 658 C C . LEU A 1 85 ? -7.066 -16.365 -3.293 1.00 59.09 85 LEU A C 1
ATOM 660 O O . LEU A 1 85 ? -7.666 -17.082 -4.088 1.00 59.09 85 LEU A O 1
ATOM 664 N N . LEU A 1 86 ? -5.816 -16.621 -2.907 1.00 54.03 86 LEU A N 1
ATOM 665 C CA . LEU A 1 86 ? -5.035 -17.765 -3.358 1.00 54.03 86 LEU A CA 1
ATOM 666 C C . LEU A 1 86 ? -4.725 -18.631 -2.138 1.00 54.03 86 LEU A C 1
ATOM 668 O O . LEU A 1 86 ? -3.846 -18.310 -1.345 1.00 54.03 86 LEU A O 1
ATOM 672 N N . SER A 1 87 ? -5.434 -19.744 -1.965 1.00 48.62 87 SER A N 1
ATOM 673 C CA . SER A 1 87 ? -5.095 -20.790 -0.990 1.00 48.62 87 SER A CA 1
ATOM 674 C C . SER A 1 87 ? -3.858 -21.584 -1.442 1.00 48.62 87 SER A C 1
ATOM 676 O O . SER A 1 87 ? -3.875 -22.812 -1.520 1.00 48.62 87 SER A O 1
ATOM 678 N N . VAL A 1 88 ? -2.782 -20.878 -1.797 1.00 51.84 88 VAL A N 1
ATOM 679 C CA . VAL A 1 88 ? -1.468 -21.455 -2.076 1.00 51.84 88 VAL A CA 1
ATOM 680 C C . VAL A 1 88 ? -0.688 -21.371 -0.774 1.00 51.84 88 VAL A C 1
ATOM 682 O O . VAL A 1 88 ? -0.395 -20.279 -0.290 1.00 51.84 88 VAL A O 1
ATOM 685 N N . ARG A 1 89 ? -0.403 -22.535 -0.178 1.00 44.84 89 ARG A N 1
ATOM 686 C CA . ARG A 1 89 ? 0.392 -22.623 1.051 1.00 44.84 89 ARG A CA 1
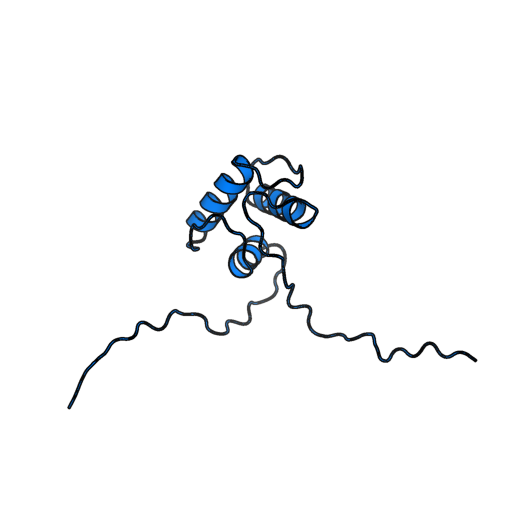ATOM 687 C C . ARG A 1 89 ? 1.722 -21.891 0.820 1.00 44.84 89 ARG A C 1
ATOM 689 O O . ARG A 1 89 ? 2.402 -22.228 -0.157 1.00 44.84 89 ARG A O 1
ATOM 696 N N . PRO A 1 90 ? 2.084 -20.902 1.653 1.00 49.22 90 PRO A N 1
ATOM 697 C CA . PRO A 1 90 ? 3.411 -20.315 1.590 1.00 49.22 90 PRO A CA 1
ATOM 698 C C . PRO A 1 90 ? 4.427 -21.427 1.801 1.00 49.22 90 PRO A C 1
ATOM 700 O O . PRO A 1 90 ? 4.305 -22.236 2.719 1.00 49.22 90 PRO A O 1
ATOM 703 N N . ILE A 1 91 ? 5.428 -21.477 0.932 1.00 50.62 91 ILE A N 1
ATOM 704 C CA . ILE A 1 91 ? 6.662 -22.172 1.262 1.00 50.62 91 ILE A CA 1
ATOM 705 C C . ILE A 1 91 ? 7.343 -21.218 2.240 1.00 50.62 91 ILE A C 1
ATOM 707 O O . ILE A 1 91 ? 7.976 -20.258 1.807 1.00 50.62 91 ILE A O 1
ATOM 711 N N . GLU A 1 92 ? 7.104 -21.407 3.538 1.00 50.94 92 GLU A N 1
ATOM 712 C CA . GLU A 1 92 ? 7.907 -20.786 4.588 1.00 50.94 92 GLU A CA 1
ATOM 713 C C . GLU A 1 92 ? 9.358 -21.198 4.345 1.00 50.94 92 GLU A C 1
ATOM 715 O O . GLU A 1 92 ? 9.785 -22.314 4.620 1.00 50.94 92 GLU A O 1
ATOM 720 N N . SER A 1 93 ? 10.090 -20.292 3.720 1.00 51.47 93 SER A N 1
ATOM 721 C CA . SER A 1 93 ? 11.530 -20.329 3.571 1.00 51.47 93 SER A CA 1
ATOM 722 C C . SER A 1 93 ? 11.999 -18.960 4.043 1.00 51.47 93 SER A C 1
ATOM 724 O O . SER A 1 93 ? 12.278 -18.069 3.247 1.00 51.47 93 SER A O 1
ATOM 726 N N . GLU A 1 94 ? 11.996 -18.823 5.367 1.00 54.31 94 GLU A N 1
ATOM 727 C CA . GLU A 1 94 ? 13.150 -18.297 6.088 1.00 54.31 94 GLU A CA 1
ATOM 728 C C . GLU A 1 94 ? 13.558 -16.868 5.716 1.00 54.31 94 GLU A C 1
ATOM 730 O O . GLU A 1 94 ? 14.512 -16.635 4.981 1.00 54.31 94 GLU A O 1
ATOM 735 N N . PHE A 1 95 ? 12.854 -15.887 6.280 1.00 53.03 95 PHE A N 1
ATOM 736 C CA . PHE A 1 95 ? 13.410 -14.543 6.436 1.00 53.03 95 PHE A CA 1
ATOM 737 C C . PHE A 1 95 ? 13.045 -13.969 7.810 1.00 53.03 95 PHE A C 1
ATOM 739 O O . PHE A 1 95 ? 12.376 -12.951 7.939 1.00 53.03 95 PHE A O 1
ATOM 746 N N . ALA A 1 96 ? 13.485 -14.663 8.862 1.00 39.62 96 ALA A N 1
ATOM 747 C CA . ALA A 1 96 ? 13.617 -14.055 10.180 1.00 39.62 96 ALA A CA 1
ATOM 748 C C . ALA A 1 96 ? 14.936 -13.254 10.218 1.00 39.62 96 ALA A C 1
ATOM 750 O O . ALA A 1 96 ? 15.978 -13.805 9.841 1.00 39.62 96 ALA A O 1
ATOM 751 N N . PRO A 1 97 ? 14.934 -11.980 10.651 1.00 41.41 9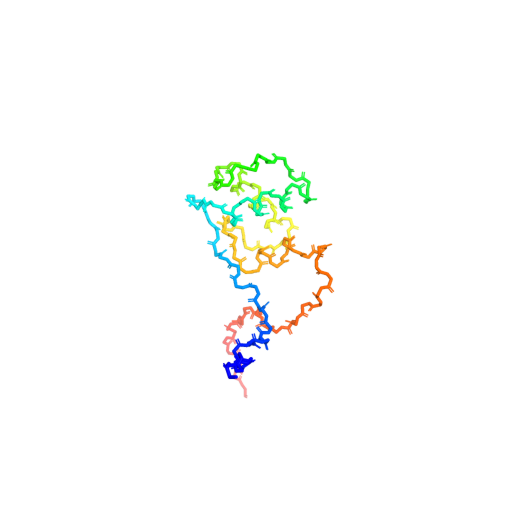7 PRO A N 1
ATOM 752 C CA . PRO A 1 97 ? 16.163 -11.217 10.830 1.00 41.41 97 PRO A CA 1
ATOM 753 C C . PRO A 1 97 ? 17.016 -11.882 11.918 1.00 41.41 97 PRO A C 1
ATOM 755 O O . PRO A 1 97 ? 16.583 -12.030 13.057 1.00 41.41 97 PRO A O 1
ATOM 758 N N . GLN A 1 98 ? 18.223 -12.318 11.551 1.00 33.19 98 GLN A N 1
ATOM 759 C CA . GLN A 1 98 ? 19.189 -12.882 12.490 1.00 33.19 98 GLN A CA 1
ATOM 760 C C . GLN A 1 98 ? 19.733 -11.746 13.358 1.00 33.19 98 GLN A C 1
ATOM 762 O O . GLN A 1 98 ? 20.582 -10.964 12.928 1.00 33.19 98 GLN A O 1
ATOM 767 N N . GLU A 1 99 ? 19.208 -11.642 14.574 1.00 38.88 99 GLU A N 1
ATOM 768 C CA . GLU A 1 99 ? 19.778 -10.828 15.635 1.00 38.88 99 GLU A CA 1
ATOM 769 C C . GLU A 1 99 ? 21.179 -11.378 15.945 1.00 38.88 99 GLU A C 1
ATOM 771 O O . GLU A 1 99 ? 21.352 -12.465 16.493 1.00 38.88 99 GLU A O 1
ATOM 776 N N . THR A 1 100 ? 22.209 -10.656 15.503 1.00 46.66 100 THR A N 1
ATOM 777 C CA . THR A 1 100 ? 23.607 -10.946 15.825 1.00 46.66 100 THR A CA 1
ATOM 778 C C . THR A 1 100 ? 23.831 -10.712 17.312 1.00 46.66 100 THR A C 1
ATOM 780 O O . THR A 1 100 ? 24.213 -9.610 17.714 1.00 46.66 100 THR A O 1
ATOM 783 N N . GLN A 1 101 ? 23.613 -11.736 18.136 1.00 46.34 101 GLN A N 1
ATOM 784 C CA . GLN A 1 101 ? 24.030 -11.699 19.530 1.00 46.34 101 GLN A CA 1
ATOM 785 C C . GLN A 1 101 ? 25.422 -12.312 19.676 1.00 46.34 101 GLN A C 1
ATOM 787 O O . GLN A 1 101 ? 25.639 -13.521 19.669 1.00 46.34 101 GLN A O 1
ATOM 792 N N . SER A 1 102 ? 26.370 -11.385 19.755 1.00 44.12 102 SER A N 1
ATOM 793 C CA . SER A 1 102 ? 27.746 -11.564 20.189 1.00 44.12 102 SER A CA 1
ATOM 794 C C . SER A 1 102 ? 27.829 -12.261 21.558 1.00 44.12 102 SER A C 1
ATOM 796 O O . SER A 1 102 ? 27.004 -11.999 22.430 1.00 44.12 102 SER A O 1
ATOM 798 N N . LEU A 1 103 ? 28.902 -13.042 21.740 1.00 41.16 103 LEU A N 1
ATOM 799 C CA . LEU A 1 103 ? 29.485 -13.508 23.008 1.00 41.16 103 LEU A CA 1
ATOM 800 C C . LEU A 1 103 ? 28.653 -14.483 23.864 1.00 41.16 103 LEU A C 1
ATOM 802 O O . LEU A 1 103 ? 27.734 -14.095 24.573 1.00 41.16 103 LEU A O 1
ATOM 806 N N . ASN A 1 104 ? 29.140 -15.726 23.960 1.00 45.12 104 ASN A N 1
ATOM 807 C CA . ASN A 1 104 ? 29.655 -16.201 25.244 1.00 45.12 104 ASN A CA 1
ATOM 808 C C . ASN A 1 104 ? 30.789 -17.210 25.044 1.00 45.12 104 ASN A C 1
ATOM 810 O O . ASN A 1 104 ? 30.640 -18.261 24.428 1.00 45.12 104 ASN A O 1
ATOM 814 N N . LEU A 1 105 ? 31.935 -16.790 25.566 1.00 50.16 105 LEU A N 1
ATOM 815 C CA . LEU A 1 105 ? 33.165 -17.528 25.755 1.00 50.16 105 LEU A CA 1
ATOM 816 C C . LEU A 1 105 ? 32.997 -18.416 26.998 1.00 50.16 105 LEU A C 1
ATOM 818 O O . LEU A 1 105 ? 32.677 -17.882 28.059 1.00 50.16 105 LEU A O 1
ATOM 822 N N . CYS A 1 106 ? 33.233 -19.718 26.854 1.00 43.12 106 CYS A N 1
ATOM 823 C CA . CYS A 1 106 ? 33.699 -20.649 27.886 1.00 43.12 106 CYS A CA 1
ATOM 824 C C . CYS A 1 106 ? 34.407 -21.805 27.175 1.00 43.12 106 CYS A C 1
ATOM 826 O O . CYS A 1 106 ? 33.812 -22.335 26.210 1.00 43.12 106 CYS A O 1
#